Protein AF-A0A4Z1KED6-F1 (afdb_monomer)

Sequence (99 aa):
MQQQMQQMQQQTHQQINELDRKLQKGFDDIHQRTTILNINSIARTQNFMISFADRQLSVLVDFNTAEEIPDFPSTASIIPRMSSAAVNRMEMLNKGVQE

Foldseek 3Di:
DVVVVVVVVVVVVVVVVVVVVVVVVVVVLVVLLVVLVVLQVVQVVVLVPDPDQAAAGDFHAFSRPRHTQPPGDRGNVCVVVDDPVSVVSSVCRRVPDDD

Structure (mmCIF, N/CA/C/O backbone):
data_AF-A0A4Z1KED6-F1
#
_entry.id   AF-A0A4Z1KED6-F1
#
loop_
_atom_site.group_PDB
_atom_site.id
_atom_site.type_symbol
_atom_site.label_atom_id
_atom_site.label_alt_id
_atom_site.label_comp_id
_atom_site.label_asym_id
_atom_site.label_entity_id
_atom_site.label_seq_id
_atom_site.pdbx_PDB_ins_code
_atom_site.Cartn_x
_atom_site.Cartn_y
_atom_site.Cartn_z
_atom_site.occupancy
_atom_site.B_iso_or_equiv
_atom_site.auth_seq_id
_atom_site.auth_comp_id
_atom_site.auth_asym_id
_atom_site.auth_atom_id
_atom_site.pdbx_PDB_model_num
ATOM 1 N N . MET A 1 1 ? -35.389 4.496 42.862 1.00 70.19 1 MET A N 1
ATOM 2 C CA . MET A 1 1 ? -33.995 4.986 42.733 1.00 70.19 1 MET A CA 1
ATOM 3 C C . MET A 1 1 ? -32.979 3.869 42.475 1.00 70.19 1 MET A C 1
ATOM 5 O O . MET A 1 1 ? -32.259 3.986 41.496 1.00 70.19 1 MET A O 1
ATOM 9 N N . GLN A 1 2 ? -32.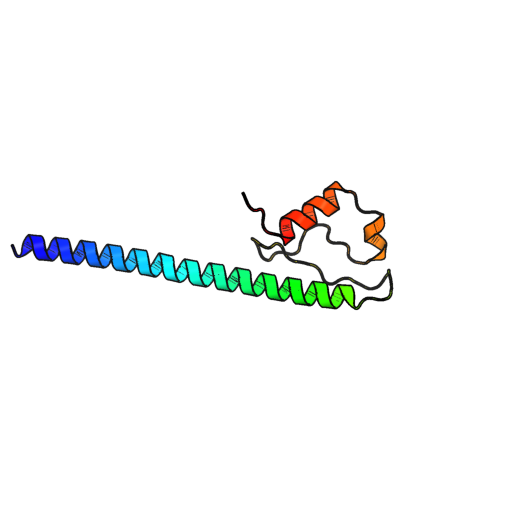924 2.774 43.251 1.00 77.31 2 GLN A N 1
ATOM 10 C CA . GLN A 1 2 ? -31.934 1.695 43.023 1.00 77.31 2 GLN A CA 1
ATOM 11 C C . GLN A 1 2 ? -32.019 1.020 41.637 1.00 77.31 2 GLN A C 1
ATOM 13 O O . GLN A 1 2 ? -30.993 0.873 40.982 1.00 77.31 2 GLN A O 1
ATOM 18 N N . GLN A 1 3 ? -33.217 0.682 41.145 1.00 82.75 3 GLN A N 1
ATOM 19 C CA . GLN A 1 3 ? -33.382 0.098 39.798 1.00 82.75 3 GLN A CA 1
ATOM 20 C C . GLN A 1 3 ? -32.930 1.043 38.675 1.00 82.75 3 GLN A C 1
ATOM 22 O O . GLN A 1 3 ? -32.317 0.615 37.703 1.00 82.75 3 GLN A O 1
ATOM 27 N N . GLN A 1 4 ? -33.186 2.340 38.834 1.00 82.38 4 GLN A N 1
ATOM 28 C CA . GLN A 1 4 ? -32.811 3.360 37.855 1.00 82.38 4 GLN A CA 1
ATOM 29 C C . GLN A 1 4 ? -31.285 3.533 37.789 1.00 82.38 4 GLN A C 1
ATOM 31 O O . GLN A 1 4 ? -30.722 3.685 36.710 1.00 82.38 4 GLN A O 1
ATOM 36 N N . MET A 1 5 ? -30.606 3.423 38.937 1.00 86.06 5 MET A N 1
ATOM 37 C CA . MET A 1 5 ? -29.142 3.403 39.009 1.00 86.06 5 MET A CA 1
ATOM 38 C C . MET A 1 5 ? -28.544 2.164 38.330 1.00 86.06 5 MET A C 1
ATOM 40 O O . MET A 1 5 ? -27.552 2.286 37.620 1.00 86.06 5 MET A O 1
ATOM 44 N N . GLN A 1 6 ? -29.151 0.985 38.503 1.00 86.81 6 GLN A N 1
ATOM 45 C CA . GLN A 1 6 ? -28.683 -0.247 37.854 1.00 86.81 6 GLN A CA 1
ATOM 46 C C . GLN A 1 6 ? -28.824 -0.186 36.328 1.00 86.81 6 GLN A C 1
ATOM 48 O O . GLN A 1 6 ? -27.898 -0.557 35.612 1.00 86.81 6 GLN A O 1
ATOM 53 N N . GLN A 1 7 ? -29.949 0.330 35.826 1.00 87.88 7 GLN A N 1
ATOM 54 C CA . GLN A 1 7 ? -30.152 0.528 34.388 1.00 87.88 7 GLN A CA 1
ATOM 55 C C . GLN A 1 7 ? -29.152 1.531 33.808 1.00 87.88 7 GLN A C 1
ATOM 57 O O . GLN A 1 7 ? -28.547 1.268 32.772 1.00 87.88 7 GLN A O 1
ATOM 62 N N . MET A 1 8 ? -28.919 2.641 34.513 1.00 89.75 8 MET A N 1
ATOM 63 C CA . MET A 1 8 ? -27.923 3.635 34.114 1.00 89.75 8 MET A CA 1
ATOM 64 C C . MET A 1 8 ? -26.515 3.027 34.064 1.00 89.75 8 MET A C 1
ATOM 66 O O . MET A 1 8 ? -25.809 3.205 33.077 1.00 89.75 8 MET A O 1
ATOM 70 N N . GLN A 1 9 ? -26.130 2.237 35.072 1.00 89.56 9 GLN A N 1
ATOM 71 C CA . GLN A 1 9 ? -24.840 1.542 35.080 1.00 89.56 9 GLN A CA 1
ATOM 72 C C . GLN A 1 9 ? -24.694 0.573 33.903 1.00 89.56 9 GLN A C 1
ATOM 74 O O . GLN A 1 9 ? -23.639 0.552 33.271 1.00 89.56 9 GLN A O 1
ATOM 79 N N . GLN A 1 10 ? -25.729 -0.207 33.582 1.00 90.69 10 GLN A N 1
ATOM 80 C CA . GLN A 1 10 ? -25.695 -1.130 32.442 1.00 90.69 10 GLN A CA 1
ATOM 81 C C . GLN A 1 10 ? -25.553 -0.386 31.111 1.00 90.69 10 GLN A C 1
ATOM 83 O O . GLN A 1 10 ? -24.730 -0.771 30.280 1.00 90.69 10 GLN A O 1
ATOM 88 N N . GLN A 1 11 ? -26.296 0.707 30.930 1.00 92.62 11 GLN A N 1
ATOM 89 C CA . GLN A 1 11 ? -26.220 1.528 29.724 1.00 92.62 11 GLN A CA 1
ATOM 90 C C . GLN A 1 11 ? -24.832 2.160 29.558 1.00 92.62 11 GLN A C 1
ATOM 92 O O . GLN A 1 11 ? -24.261 2.119 28.470 1.00 92.62 11 GLN A O 1
ATOM 97 N N . THR A 1 12 ? -24.246 2.679 30.640 1.00 92.31 12 THR A N 1
ATOM 98 C CA . THR A 1 12 ? -22.882 3.222 30.619 1.00 92.31 12 THR A CA 1
ATOM 99 C C . THR A 1 12 ? -21.849 2.151 30.266 1.00 92.31 12 THR A C 1
ATOM 101 O O . THR A 1 12 ? -20.988 2.401 29.428 1.00 92.31 12 THR A O 1
ATOM 104 N N . HIS A 1 13 ? -21.947 0.939 30.824 1.00 93.06 13 HIS A N 1
ATOM 105 C CA . HIS A 1 13 ? -21.032 -0.154 30.466 1.00 93.06 13 HIS A CA 1
ATOM 106 C C . HIS A 1 13 ? -21.134 -0.536 28.986 1.00 93.06 13 HIS A C 1
ATOM 108 O O . HIS A 1 13 ? -20.117 -0.772 28.339 1.00 93.06 13 HIS A O 1
ATOM 114 N N . GLN A 1 14 ? -22.345 -0.572 28.425 1.00 93.62 14 GLN A N 1
ATOM 115 C CA . GLN A 1 14 ? -22.539 -0.852 27.001 1.00 93.62 14 GLN A CA 1
ATOM 116 C C . GLN A 1 14 ? -21.901 0.225 26.117 1.00 93.62 14 GLN A C 1
ATOM 118 O O . GLN A 1 14 ? -21.198 -0.113 25.167 1.00 93.62 14 GLN A O 1
ATOM 123 N N . GLN A 1 15 ? -22.085 1.502 26.461 1.00 93.50 15 GLN A N 1
ATOM 124 C CA . GLN A 1 15 ? -21.484 2.621 25.731 1.00 93.50 15 GLN A CA 1
ATOM 125 C C . GLN A 1 15 ? -19.954 2.607 25.799 1.00 93.50 15 GLN A C 1
ATOM 127 O O . GLN A 1 15 ? -19.298 2.836 24.785 1.00 93.50 15 GLN A O 1
ATOM 132 N N . ILE A 1 16 ? -19.382 2.295 26.967 1.00 94.50 16 ILE A N 1
ATOM 133 C CA . ILE A 1 16 ? -17.929 2.161 27.137 1.00 94.50 16 ILE A CA 1
ATOM 134 C C . ILE A 1 16 ? -17.397 1.013 26.275 1.00 94.50 16 ILE A C 1
ATOM 136 O O . ILE A 1 16 ? -16.438 1.208 25.537 1.00 94.50 16 ILE A O 1
ATOM 140 N N . ASN A 1 17 ? -18.048 -0.152 26.301 1.00 94.81 17 ASN A N 1
ATOM 141 C CA . ASN A 1 17 ? -17.633 -1.299 25.489 1.00 94.81 17 ASN A CA 1
ATOM 142 C C . ASN A 1 17 ? -17.725 -1.013 23.982 1.00 94.81 17 ASN A C 1
ATOM 144 O O . ASN A 1 17 ? -16.907 -1.496 23.202 1.00 94.81 17 ASN A O 1
ATOM 148 N N . GLU A 1 18 ? -18.732 -0.255 23.549 1.00 94.69 18 GLU A N 1
ATOM 149 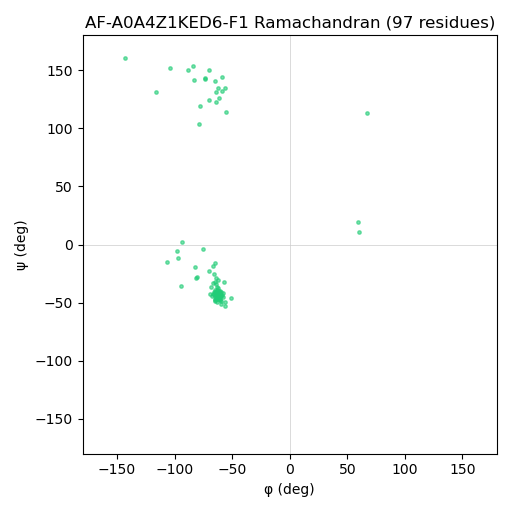C CA . GLU A 1 18 ? -18.858 0.151 22.150 1.00 94.69 18 GLU A CA 1
ATOM 150 C C . GLU A 1 18 ? -17.762 1.145 21.748 1.00 94.69 18 GLU A C 1
ATOM 152 O O . GLU A 1 18 ? -17.179 1.013 20.671 1.00 94.69 18 GLU A O 1
ATOM 157 N N . LEU A 1 19 ? -17.458 2.115 22.615 1.00 95.06 19 LEU A N 1
ATOM 158 C CA . LEU A 1 19 ? -16.370 3.062 22.402 1.00 95.06 19 LEU A CA 1
ATOM 159 C C . LEU A 1 19 ? -15.023 2.342 22.309 1.00 95.06 19 LEU A C 1
ATOM 161 O O . LEU A 1 19 ? -14.277 2.592 21.368 1.00 95.06 19 LEU A O 1
ATOM 165 N N . ASP A 1 20 ? -14.746 1.421 23.228 1.00 95.00 20 ASP A N 1
ATOM 166 C CA . ASP A 1 20 ? -13.502 0.650 23.262 1.00 95.00 20 ASP A CA 1
ATOM 167 C C . ASP A 1 20 ? -13.294 -0.140 21.960 1.00 95.00 20 ASP A C 1
ATOM 169 O O . ASP A 1 20 ? -12.252 -0.039 21.314 1.00 95.00 20 ASP A O 1
ATOM 173 N N . ARG A 1 21 ? -14.344 -0.809 21.465 1.00 95.25 21 ARG A N 1
ATOM 174 C CA . ARG A 1 21 ? -14.309 -1.500 20.163 1.00 95.25 21 ARG A CA 1
ATOM 175 C C . ARG A 1 21 ? -14.060 -0.554 18.990 1.00 95.25 21 ARG A C 1
ATOM 177 O O . ARG A 1 21 ? -13.333 -0.912 18.066 1.00 95.25 21 ARG A O 1
ATOM 184 N N . LYS A 1 22 ? -14.672 0.636 18.998 1.00 94.56 22 LYS A N 1
ATOM 185 C CA . LYS A 1 22 ? -14.458 1.648 17.949 1.00 94.56 22 LYS A CA 1
ATOM 186 C C . LYS A 1 22 ? -13.027 2.177 17.969 1.00 94.56 22 LYS A C 1
ATOM 188 O O . LYS A 1 22 ? -12.445 2.344 16.902 1.00 94.56 22 LYS A O 1
ATOM 193 N N . LEU A 1 23 ? -12.466 2.410 19.155 1.00 95.12 23 LEU A N 1
ATOM 194 C CA . LEU A 1 23 ? -11.080 2.845 19.311 1.00 95.12 23 LEU A CA 1
ATOM 195 C C . LEU A 1 23 ? -10.113 1.768 18.833 1.00 95.12 23 LEU A C 1
ATOM 197 O O . LEU A 1 23 ? -9.249 2.074 18.018 1.00 95.12 23 LEU A O 1
ATOM 201 N N . GLN A 1 24 ? -10.297 0.520 19.270 1.00 94.69 24 GLN A N 1
ATOM 202 C CA . GLN A 1 24 ? -9.451 -0.593 18.847 1.00 94.69 24 GLN A CA 1
ATOM 203 C C . GLN A 1 24 ? -9.447 -0.733 17.324 1.00 94.69 24 GLN A C 1
ATOM 205 O O . GLN A 1 24 ? -8.385 -0.718 16.709 1.00 94.69 24 GLN A O 1
ATOM 210 N N . LYS A 1 25 ? -10.634 -0.743 16.703 1.00 93.62 25 LYS A N 1
ATOM 211 C CA 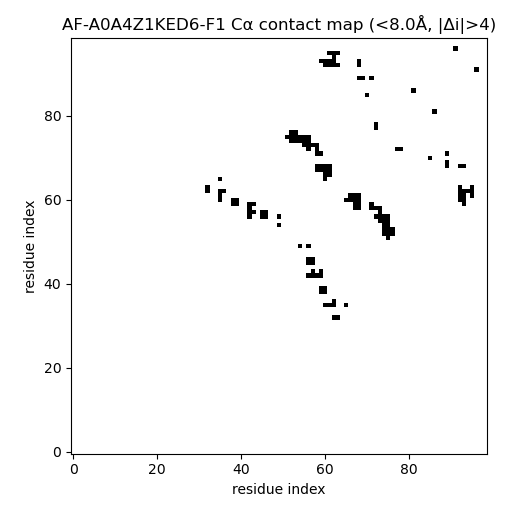. LYS 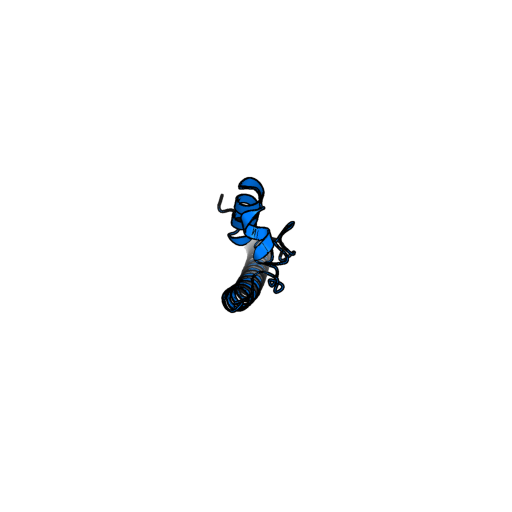A 1 25 ? -10.749 -0.779 15.243 1.00 93.62 25 LYS A CA 1
ATOM 212 C C . LYS A 1 25 ? -10.052 0.414 14.581 1.00 93.62 25 LYS A C 1
ATOM 214 O O . LYS A 1 25 ? -9.349 0.236 13.597 1.00 93.62 25 LYS A O 1
ATOM 219 N N . GLY A 1 26 ? -10.219 1.621 15.120 1.00 92.56 26 GLY A N 1
ATOM 220 C CA . GLY A 1 26 ? -9.553 2.812 14.595 1.00 92.56 26 GLY A CA 1
ATOM 221 C C . GLY A 1 26 ? -8.025 2.718 14.654 1.00 92.56 26 GLY A C 1
ATOM 222 O O . GLY A 1 26 ? -7.353 3.105 13.699 1.00 92.56 26 GLY A O 1
ATOM 223 N N . PHE A 1 27 ? -7.469 2.179 15.742 1.00 93.81 27 PHE A N 1
ATOM 224 C CA . PHE A 1 27 ? -6.029 1.944 15.857 1.00 93.81 27 PHE A CA 1
ATOM 225 C C . PHE A 1 27 ? -5.536 0.881 14.876 1.00 93.81 27 PHE A C 1
ATOM 227 O O . PHE A 1 27 ? -4.510 1.100 14.231 1.00 93.81 27 PHE A O 1
ATOM 234 N N . ASP A 1 28 ? -6.274 -0.218 14.722 1.00 92.31 28 ASP A N 1
ATOM 235 C CA . ASP A 1 28 ? -5.940 -1.282 13.773 1.00 92.31 28 ASP A CA 1
ATOM 236 C C . ASP A 1 28 ? -5.953 -0.747 12.327 1.00 92.31 28 ASP A C 1
ATOM 238 O O . ASP A 1 28 ? -4.986 -0.943 11.586 1.00 92.31 28 ASP A O 1
ATOM 242 N N . ASP A 1 29 ? -6.974 0.037 11.959 1.00 89.94 29 ASP A N 1
ATOM 243 C CA . ASP A 1 29 ? -7.093 0.678 10.643 1.00 89.94 29 ASP A CA 1
ATOM 244 C C . ASP A 1 29 ? -5.918 1.646 10.376 1.00 89.94 29 ASP A C 1
ATOM 246 O O . ASP A 1 29 ? -5.343 1.667 9.281 1.00 89.94 29 ASP A O 1
ATOM 250 N N . ILE A 1 30 ? -5.517 2.446 11.374 1.00 91.69 30 ILE A N 1
ATOM 251 C CA . ILE A 1 30 ? -4.360 3.355 11.272 1.00 91.69 30 ILE A CA 1
ATOM 252 C C . ILE A 1 30 ? -3.060 2.566 11.114 1.00 91.69 30 ILE A C 1
ATOM 254 O O . ILE A 1 30 ? -2.212 2.924 10.289 1.00 91.69 30 ILE A O 1
ATOM 258 N N . HIS A 1 31 ? -2.881 1.505 11.8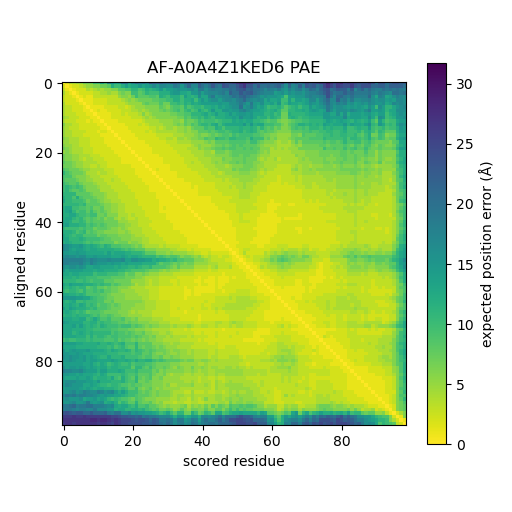99 1.00 92.50 31 HIS A N 1
ATOM 259 C CA . HIS A 1 31 ? -1.679 0.683 11.854 1.00 92.50 31 HIS A CA 1
ATOM 260 C C . HIS A 1 31 ? -1.527 -0.010 10.495 1.00 92.50 31 HIS A C 1
ATOM 262 O O . HIS A 1 31 ? -0.446 0.024 9.897 1.00 92.50 31 HIS A O 1
ATOM 268 N N . GLN A 1 32 ? -2.623 -0.553 9.959 1.00 91.00 32 GLN A N 1
ATOM 269 C CA . GLN A 1 32 ? -2.656 -1.147 8.627 1.00 91.00 32 GLN A CA 1
ATOM 270 C C . GLN A 1 32 ? -2.287 -0.118 7.551 1.00 91.00 32 GLN A C 1
ATOM 272 O O . GLN A 1 32 ? -1.363 -0.348 6.769 1.00 91.00 32 GLN A O 1
ATOM 277 N N . ARG A 1 33 ? -2.929 1.058 7.550 1.00 91.50 33 ARG A N 1
ATOM 278 C CA . ARG A 1 33 ? -2.630 2.131 6.581 1.00 91.50 33 ARG A CA 1
ATOM 279 C C . ARG A 1 33 ? -1.180 2.599 6.664 1.00 91.50 33 ARG A C 1
ATOM 281 O O . ARG A 1 33 ? -0.538 2.806 5.637 1.00 91.50 33 ARG A O 1
ATOM 288 N N . THR A 1 34 ? -0.639 2.727 7.873 1.00 93.50 34 THR A N 1
ATOM 289 C CA . THR A 1 34 ? 0.763 3.118 8.090 1.00 93.50 34 THR A CA 1
ATOM 290 C C . THR A 1 34 ? 1.720 2.071 7.522 1.00 93.50 34 THR A C 1
ATOM 292 O O . THR A 1 34 ? 2.692 2.415 6.850 1.00 93.50 34 THR A O 1
ATOM 295 N N . THR A 1 35 ? 1.424 0.789 7.734 1.00 94.31 35 THR A N 1
ATOM 296 C CA . THR A 1 35 ? 2.202 -0.322 7.172 1.00 94.31 35 THR A CA 1
ATOM 297 C C . THR A 1 35 ? 2.208 -0.283 5.644 1.00 94.31 35 THR A C 1
ATOM 299 O O . THR A 1 35 ? 3.276 -0.352 5.037 1.00 94.31 35 THR A O 1
ATOM 302 N N . ILE A 1 36 ? 1.046 -0.085 5.019 1.00 94.88 36 ILE A N 1
ATOM 303 C CA . ILE A 1 36 ? 0.923 0.005 3.557 1.00 94.88 36 ILE A CA 1
ATOM 304 C C . ILE A 1 36 ? 1.699 1.208 3.004 1.00 94.88 36 ILE A C 1
ATOM 306 O O . ILE A 1 36 ? 2.448 1.076 2.033 1.00 94.88 36 ILE A O 1
ATOM 310 N N . LEU A 1 37 ? 1.590 2.374 3.650 1.00 93.38 37 LEU A N 1
ATOM 311 C CA . LEU A 1 37 ? 2.364 3.559 3.271 1.00 93.38 37 LEU A CA 1
ATOM 312 C C . LEU A 1 37 ? 3.870 3.297 3.328 1.00 93.38 37 LEU A C 1
ATOM 314 O O . LEU A 1 37 ? 4.587 3.704 2.413 1.00 93.38 37 LEU A O 1
ATOM 318 N N . ASN A 1 38 ? 4.344 2.591 4.356 1.00 95.12 38 ASN A N 1
ATOM 319 C CA . ASN A 1 38 ? 5.753 2.232 4.491 1.00 95.12 38 ASN A CA 1
ATOM 320 C C . ASN A 1 38 ? 6.210 1.279 3.380 1.00 95.12 38 ASN A C 1
ATOM 322 O O . ASN A 1 38 ? 7.234 1.543 2.750 1.00 95.12 38 ASN A O 1
ATOM 326 N N . ILE A 1 39 ? 5.437 0.226 3.089 1.00 95.69 39 ILE A N 1
ATOM 327 C CA . ILE A 1 39 ? 5.721 -0.715 1.993 1.00 95.69 39 ILE A CA 1
ATOM 328 C C . ILE A 1 39 ? 5.834 0.042 0.667 1.00 95.69 39 ILE A C 1
ATOM 330 O O . ILE A 1 39 ? 6.859 -0.034 -0.014 1.00 95.69 39 ILE A O 1
ATOM 334 N N . ASN A 1 40 ? 4.826 0.852 0.337 1.00 95.25 40 ASN A N 1
ATOM 335 C CA . ASN A 1 40 ? 4.808 1.608 -0.911 1.00 95.25 40 ASN A CA 1
ATOM 336 C C . ASN A 1 40 ? 5.904 2.680 -0.961 1.00 95.25 40 ASN A C 1
ATOM 338 O O . ASN A 1 40 ? 6.436 2.964 -2.031 1.00 95.25 40 ASN A O 1
ATOM 342 N N . SER A 1 41 ? 6.273 3.283 0.170 1.00 95.38 41 SER A N 1
ATOM 343 C CA . SER A 1 41 ? 7.398 4.223 0.248 1.00 95.38 41 SER A CA 1
ATOM 344 C C . SER A 1 41 ? 8.733 3.538 -0.072 1.00 95.38 41 SER A C 1
ATOM 346 O O . SER A 1 41 ? 9.508 4.032 -0.898 1.00 95.38 41 SER A O 1
ATOM 348 N N . ILE A 1 42 ? 8.976 2.357 0.507 1.00 96.44 42 ILE A N 1
ATOM 349 C CA . ILE A 1 42 ? 10.178 1.553 0.247 1.00 96.44 42 ILE A CA 1
ATOM 350 C C . ILE A 1 42 ? 10.222 1.123 -1.220 1.00 96.44 42 ILE A C 1
ATOM 352 O O . ILE A 1 42 ? 11.232 1.349 -1.885 1.00 96.44 42 ILE A O 1
ATOM 356 N N . ALA A 1 43 ? 9.127 0.572 -1.748 1.00 95.75 43 ALA A N 1
ATOM 357 C CA . ALA A 1 43 ? 9.051 0.125 -3.135 1.00 95.75 43 ALA A CA 1
ATOM 358 C C . ALA A 1 43 ? 9.272 1.282 -4.125 1.00 95.75 43 ALA A C 1
ATOM 360 O O . ALA A 1 43 ? 10.062 1.152 -5.058 1.00 95.75 43 ALA A O 1
ATOM 361 N N . ARG A 1 44 ? 8.675 2.461 -3.888 1.00 94.31 44 ARG A N 1
ATOM 362 C CA . ARG A 1 44 ? 8.946 3.667 -4.696 1.00 94.31 44 ARG A CA 1
ATOM 363 C C . ARG A 1 44 ? 10.413 4.082 -4.639 1.00 94.31 44 ARG A C 1
ATOM 365 O O . ARG A 1 44 ? 10.986 4.403 -5.675 1.00 94.31 44 ARG A O 1
ATOM 372 N N . THR A 1 45 ? 11.023 4.058 -3.455 1.00 96.38 45 THR A N 1
ATOM 373 C CA . THR A 1 45 ? 12.444 4.396 -3.284 1.00 96.38 45 THR A CA 1
ATOM 374 C C . THR A 1 45 ? 13.331 3.416 -4.051 1.00 96.38 45 THR A C 1
ATOM 376 O O . THR A 1 45 ? 14.238 3.831 -4.767 1.00 96.38 45 THR A O 1
ATOM 379 N N . GLN A 1 46 ? 13.041 2.116 -3.963 1.00 95.38 46 GLN A N 1
ATOM 380 C CA . GLN A 1 46 ? 13.746 1.079 -4.719 1.00 95.38 46 GLN A CA 1
ATOM 381 C C . GLN A 1 46 ? 13.592 1.278 -6.228 1.00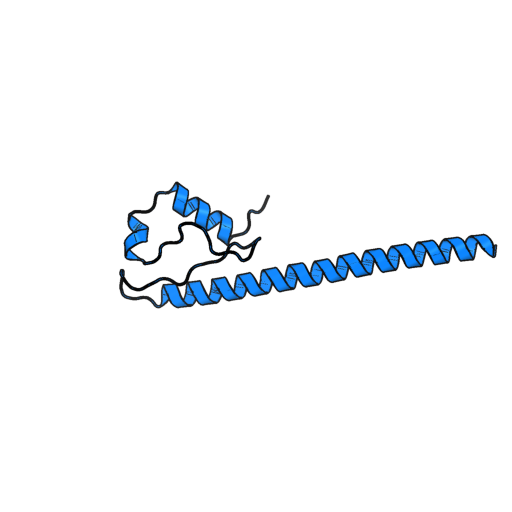 95.38 46 GLN A C 1
ATOM 383 O O . GLN A 1 46 ? 14.596 1.265 -6.936 1.00 95.38 46 GLN A O 1
ATOM 388 N N . ASN A 1 47 ? 12.373 1.542 -6.702 1.00 94.75 47 ASN A N 1
ATOM 389 C CA . ASN A 1 47 ? 12.076 1.788 -8.113 1.00 94.75 47 ASN A CA 1
ATOM 390 C C . ASN A 1 47 ? 12.775 3.042 -8.643 1.00 94.75 47 ASN A C 1
ATOM 392 O O . ASN A 1 47 ? 13.288 3.032 -9.757 1.00 94.75 47 ASN A O 1
ATOM 396 N N . PHE A 1 48 ? 12.851 4.104 -7.839 1.00 93.44 48 PHE A N 1
ATOM 397 C CA . PHE A 1 48 ? 13.566 5.329 -8.198 1.00 93.44 48 PHE A CA 1
ATOM 398 C C . PHE A 1 48 ? 15.075 5.102 -8.373 1.00 93.44 48 PHE A C 1
ATOM 400 O O . PHE A 1 48 ? 15.700 5.721 -9.230 1.00 93.44 48 PHE A O 1
ATOM 407 N N . MET A 1 49 ? 15.669 4.190 -7.598 1.00 94.00 49 MET A N 1
ATOM 408 C CA . MET A 1 49 ? 17.095 3.852 -7.703 1.00 94.00 49 MET A CA 1
ATOM 409 C C . MET A 1 49 ? 17.434 2.970 -8.917 1.00 94.00 49 MET A C 1
ATOM 411 O O . MET A 1 49 ? 18.606 2.663 -9.150 1.00 94.00 49 MET A O 1
ATOM 415 N N . ILE A 1 50 ? 16.445 2.529 -9.697 1.00 92.69 50 ILE A N 1
ATOM 416 C CA . ILE A 1 50 ? 16.687 1.702 -10.876 1.00 92.69 50 ILE A CA 1
ATOM 417 C C . ILE A 1 50 ? 17.178 2.563 -12.040 1.00 92.69 50 ILE A C 1
ATOM 419 O O . ILE A 1 50 ? 16.468 3.423 -12.547 1.00 92.69 50 ILE A O 1
ATOM 423 N N . SER A 1 51 ? 18.387 2.268 -12.518 1.00 89.69 51 SER A N 1
ATOM 424 C CA . SER A 1 51 ? 18.989 2.955 -13.671 1.00 89.69 51 SER A CA 1
ATOM 425 C C . SER A 1 51 ? 18.813 2.217 -15.005 1.00 89.69 51 SER A C 1
ATOM 427 O O . SER A 1 51 ? 19.103 2.785 -16.053 1.00 89.69 51 SER A O 1
ATOM 429 N N . PHE A 1 52 ? 18.360 0.958 -14.988 1.00 91.75 52 PHE A N 1
ATOM 430 C CA . PHE A 1 52 ? 18.224 0.117 -16.183 1.00 91.75 52 PHE A CA 1
ATOM 431 C C . PHE A 1 52 ? 16.764 -0.244 -16.436 1.00 91.75 52 PHE A C 1
ATOM 433 O O . PHE A 1 52 ? 16.084 -0.729 -15.534 1.00 91.75 52 PHE A O 1
ATOM 440 N N . ALA A 1 53 ? 16.309 -0.066 -17.677 1.00 90.38 53 ALA A N 1
ATOM 441 C CA . ALA A 1 53 ? 14.904 -0.236 -18.037 1.00 90.38 53 ALA A CA 1
ATOM 442 C C . ALA A 1 53 ? 14.380 -1.669 -17.819 1.00 90.38 53 ALA A C 1
ATOM 444 O O . ALA A 1 53 ? 13.214 -1.841 -17.477 1.00 90.38 53 ALA A O 1
ATOM 445 N N . ASP A 1 54 ? 15.237 -2.682 -17.954 1.00 93.44 54 ASP A N 1
ATOM 446 C CA . ASP A 1 54 ? 14.856 -4.097 -17.835 1.00 93.44 54 ASP A CA 1
ATOM 447 C C . ASP A 1 54 ? 15.040 -4.668 -16.425 1.00 93.44 54 ASP A C 1
ATOM 449 O O . ASP A 1 54 ? 14.792 -5.850 -16.185 1.00 93.44 54 ASP A O 1
ATOM 453 N N . ARG A 1 55 ? 15.477 -3.843 -15.467 1.00 92.62 55 ARG A N 1
ATOM 454 C CA . ARG A 1 55 ? 15.555 -4.273 -14.073 1.00 92.62 55 ARG A CA 1
ATOM 455 C C . ARG A 1 55 ? 14.151 -4.341 -13.481 1.00 92.62 55 ARG A C 1
ATOM 457 O O . ARG A 1 55 ? 13.300 -3.494 -13.756 1.00 92.62 55 ARG A O 1
ATOM 464 N N . GLN A 1 56 ? 13.948 -5.353 -12.645 1.00 95.19 56 GLN A N 1
ATOM 465 C CA . GLN A 1 56 ? 12.673 -5.601 -11.997 1.00 95.19 56 GLN A CA 1
ATOM 466 C C . GLN A 1 56 ? 12.292 -4.456 -11.053 1.00 95.19 56 GLN A C 1
ATOM 468 O O . GLN A 1 56 ? 13.109 -4.045 -10.227 1.00 95.19 56 GLN A O 1
ATOM 473 N N . LEU A 1 57 ? 11.059 -3.971 -11.180 1.00 96.19 57 LEU A N 1
ATOM 474 C CA . LEU A 1 57 ? 10.452 -3.023 -10.254 1.00 96.19 57 LEU A CA 1
ATOM 475 C C . LEU A 1 57 ? 9.874 -3.770 -9.048 1.00 96.19 57 LEU A C 1
ATOM 477 O O . LEU A 1 57 ? 9.282 -4.841 -9.183 1.00 96.19 57 LEU A O 1
ATOM 481 N N . SER A 1 58 ? 10.008 -3.172 -7.871 1.00 96.81 58 SER A N 1
ATOM 482 C CA . SER A 1 58 ? 9.267 -3.559 -6.678 1.00 96.81 58 SER A CA 1
ATOM 483 C C . SER A 1 58 ? 7.802 -3.170 -6.851 1.00 96.81 58 SER A C 1
ATOM 485 O O . SER A 1 58 ? 7.484 -2.005 -7.117 1.00 96.81 58 SER A O 1
ATOM 487 N N . VAL A 1 59 ? 6.918 -4.152 -6.700 1.00 95.44 59 VAL A N 1
ATOM 488 C CA . VAL A 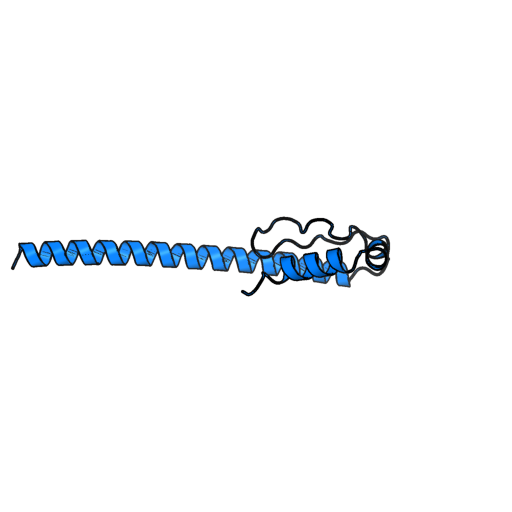1 59 ? 5.471 -3.972 -6.825 1.00 95.44 59 VAL A CA 1
ATOM 489 C C . VAL A 1 59 ? 4.935 -3.060 -5.722 1.00 95.44 59 VAL A C 1
ATOM 491 O O . VAL A 1 59 ? 5.394 -3.099 -4.579 1.00 95.44 59 VAL A O 1
ATOM 494 N N . LEU A 1 60 ? 3.982 -2.201 -6.079 1.00 95.31 60 LEU A N 1
ATOM 495 C CA . LEU A 1 60 ? 3.208 -1.435 -5.105 1.00 95.31 60 LEU A CA 1
ATOM 496 C C . LEU A 1 60 ? 1.986 -2.244 -4.679 1.00 95.31 60 LEU A C 1
ATOM 498 O O . LEU A 1 60 ? 1.445 -3.006 -5.476 1.00 95.31 60 LEU A O 1
ATOM 502 N N . VAL A 1 61 ? 1.530 -2.035 -3.451 1.00 95.25 61 VAL A N 1
ATOM 503 C CA . VAL A 1 61 ? 0.306 -2.646 -2.929 1.00 95.25 61 VAL A CA 1
ATOM 504 C C . VAL A 1 61 ? -0.842 -1.636 -2.884 1.00 95.25 61 VAL A C 1
ATOM 506 O O . VAL A 1 61 ? -0.623 -0.426 -2.767 1.00 95.25 61 VAL A O 1
ATOM 509 N N . ASP A 1 62 ? -2.068 -2.129 -2.995 1.00 94.06 62 ASP A N 1
ATOM 510 C CA . ASP A 1 62 ? -3.301 -1.368 -2.850 1.00 94.06 62 ASP A CA 1
ATOM 511 C C . ASP A 1 62 ? -3.402 -0.789 -1.433 1.00 94.06 62 ASP A C 1
ATOM 513 O O . ASP A 1 62 ? -3.153 -1.466 -0.430 1.00 94.06 62 ASP A O 1
ATOM 517 N N . PHE A 1 63 ? -3.781 0.484 -1.353 1.00 89.94 63 PHE A N 1
ATOM 518 C CA . PHE A 1 63 ? -3.895 1.218 -0.100 1.00 89.94 63 PHE A CA 1
ATOM 519 C C . PHE A 1 63 ? -4.964 0.666 0.861 1.00 89.94 63 PHE A C 1
ATOM 521 O O . PHE A 1 63 ? -4.847 0.820 2.076 1.00 89.94 63 PHE A O 1
ATOM 528 N N . ASN A 1 64 ? -6.012 0.044 0.330 1.00 89.19 64 ASN A N 1
ATOM 529 C CA . ASN A 1 64 ? -7.154 -0.466 1.078 1.00 89.19 64 ASN A CA 1
ATOM 530 C C . ASN A 1 64 ? -7.008 -1.947 1.440 1.00 89.19 64 ASN A C 1
ATOM 532 O O . ASN A 1 64 ? -7.453 -2.346 2.515 1.00 89.19 64 ASN A O 1
ATOM 536 N N . THR A 1 65 ? -6.411 -2.761 0.564 1.00 90.50 65 THR A N 1
ATOM 537 C CA . THR A 1 65 ? -6.353 -4.224 0.759 1.00 90.50 65 THR A CA 1
ATOM 538 C C . THR A 1 65 ? -4.975 -4.743 1.159 1.00 90.50 65 THR A C 1
ATOM 540 O O . THR A 1 65 ? -4.886 -5.863 1.651 1.00 90.50 65 THR A O 1
ATOM 543 N N . ALA A 1 66 ? -3.913 -3.944 0.998 1.00 91.44 66 ALA A N 1
ATOM 544 C CA . ALA A 1 66 ? -2.516 -4.379 1.116 1.00 91.44 66 ALA A CA 1
ATOM 545 C C . ALA A 1 66 ? -2.102 -5.483 0.120 1.00 91.44 66 ALA A C 1
ATOM 547 O O . ALA A 1 66 ? -1.017 -6.049 0.254 1.00 91.44 66 ALA A O 1
ATOM 548 N N . GLU A 1 67 ? -2.931 -5.780 -0.881 1.00 94.50 67 GLU A N 1
ATOM 549 C CA . GLU A 1 67 ? -2.611 -6.735 -1.943 1.00 94.50 67 GLU A CA 1
ATOM 550 C C . GLU A 1 67 ? -1.798 -6.061 -3.047 1.00 94.50 67 GLU A C 1
ATOM 552 O O . GLU A 1 67 ? -1.899 -4.855 -3.256 1.00 94.50 67 GLU A O 1
ATOM 557 N N . GLU A 1 68 ? -0.991 -6.826 -3.777 1.00 95.25 68 GLU A N 1
ATOM 558 C CA . GLU A 1 68 ? -0.242 -6.303 -4.921 1.00 95.25 68 GLU A CA 1
ATOM 559 C C . GLU A 1 68 ? -1.178 -5.663 -5.953 1.00 95.25 68 GLU A C 1
ATOM 561 O O . GLU A 1 68 ? -2.215 -6.225 -6.307 1.00 95.25 68 GLU A O 1
ATOM 566 N N . ILE A 1 69 ? -0.805 -4.484 -6.456 1.00 93.81 69 ILE A N 1
ATOM 567 C CA . ILE A 1 69 ? -1.586 -3.801 -7.483 1.00 93.81 69 ILE A CA 1
ATOM 568 C C . ILE A 1 69 ? -1.581 -4.661 -8.757 1.00 93.81 69 ILE A C 1
ATOM 570 O O . ILE A 1 69 ? -0.506 -4.930 -9.306 1.00 93.81 69 ILE A O 1
ATOM 574 N N . PRO A 1 70 ? -2.759 -5.059 -9.272 1.00 89.69 70 PRO A N 1
ATOM 575 C CA . PRO A 1 70 ? -2.844 -5.836 -10.499 1.00 89.69 70 PRO A CA 1
ATOM 576 C C . PRO A 1 70 ? -2.208 -5.098 -11.675 1.00 89.69 70 PRO A C 1
ATOM 578 O O . PRO A 1 70 ? -2.313 -3.874 -11.787 1.00 89.69 70 PRO A O 1
ATOM 581 N N . ASP A 1 71 ? -1.573 -5.856 -12.567 1.00 89.12 71 ASP A N 1
ATOM 582 C CA . ASP A 1 71 ? -0.916 -5.348 -13.777 1.00 89.12 71 ASP A CA 1
ATOM 583 C C . ASP A 1 71 ? 0.198 -4.317 -13.516 1.00 89.12 71 ASP A C 1
ATOM 585 O O . ASP A 1 71 ? 0.585 -3.577 -14.428 1.00 89.12 71 ASP A O 1
ATOM 589 N N . PHE A 1 72 ? 0.742 -4.261 -12.292 1.00 93.88 72 PHE A N 1
ATOM 590 C CA . PHE A 1 72 ? 1.898 -3.420 -12.009 1.00 93.88 72 PHE A CA 1
ATOM 591 C C . PHE A 1 72 ? 3.072 -3.820 -12.919 1.00 93.88 72 PHE A C 1
ATOM 593 O O . PHE A 1 72 ? 3.373 -5.012 -13.051 1.00 93.88 72 PHE A O 1
ATOM 600 N N . PRO A 1 73 ? 3.745 -2.857 -13.575 1.00 94.25 73 PRO A N 1
ATOM 601 C CA . PRO A 1 73 ? 4.803 -3.172 -14.521 1.00 94.25 73 PRO A CA 1
ATOM 602 C C . PRO A 1 73 ? 5.938 -3.903 -13.808 1.00 94.25 73 PRO A C 1
ATOM 604 O O . PRO A 1 73 ? 6.499 -3.407 -12.834 1.00 94.25 73 PRO A O 1
ATOM 607 N N . SER A 1 74 ? 6.316 -5.070 -14.326 1.00 94.44 74 SER A N 1
ATOM 608 C CA . SER A 1 74 ? 7.425 -5.837 -13.757 1.00 94.44 74 SER A CA 1
ATOM 609 C C . SER A 1 74 ? 8.781 -5.173 -14.000 1.00 94.44 74 SER A C 1
ATOM 611 O O . SER A 1 74 ? 9.707 -5.419 -13.236 1.00 94.44 74 SER A O 1
ATOM 613 N N . THR A 1 75 ? 8.910 -4.309 -15.015 1.00 95.75 75 THR A N 1
ATOM 614 C CA . THR A 1 75 ? 10.120 -3.536 -15.341 1.00 95.75 75 THR A CA 1
ATOM 615 C C . THR A 1 75 ? 9.764 -2.136 -15.849 1.00 95.75 75 THR A C 1
ATOM 617 O O . THR A 1 75 ? 8.656 -1.890 -16.337 1.00 95.75 75 THR A O 1
ATOM 620 N N . ALA A 1 76 ? 10.717 -1.202 -15.799 1.00 91.94 76 ALA A N 1
ATOM 621 C CA . ALA A 1 76 ? 10.504 0.152 -16.313 1.00 91.94 76 ALA A CA 1
ATOM 622 C C . ALA A 1 76 ? 10.307 0.193 -17.845 1.00 91.94 76 ALA A C 1
ATOM 624 O O . ALA A 1 76 ? 9.619 1.079 -18.351 1.00 91.94 76 ALA A O 1
ATOM 625 N N . SER A 1 77 ? 10.838 -0.785 -18.588 1.00 94.06 77 SER A N 1
ATOM 626 C CA . SER A 1 77 ? 10.670 -0.906 -20.044 1.00 94.06 77 SER A CA 1
ATOM 627 C C . SER A 1 77 ? 9.234 -1.218 -20.483 1.00 94.06 77 SER A C 1
ATOM 629 O O . SER A 1 77 ? 8.881 -0.974 -21.640 1.00 94.06 77 SER A O 1
ATOM 631 N N . ILE A 1 78 ? 8.384 -1.705 -19.573 1.00 93.25 78 ILE A N 1
ATOM 632 C CA . ILE A 1 78 ? 6.967 -1.992 -19.843 1.00 93.25 78 ILE A CA 1
ATOM 633 C C . ILE A 1 78 ? 6.106 -0.727 -19.753 1.00 93.25 78 ILE A C 1
ATOM 635 O O . ILE A 1 78 ? 5.120 -0.621 -20.482 1.00 93.25 78 ILE A O 1
ATOM 639 N N . ILE A 1 79 ? 6.498 0.258 -18.935 1.00 89.38 79 ILE A N 1
ATOM 640 C CA . ILE A 1 79 ? 5.715 1.478 -18.661 1.00 89.38 79 ILE A CA 1
ATOM 641 C C . ILE A 1 79 ? 5.249 2.192 -19.946 1.00 89.38 79 ILE A C 1
ATOM 643 O O . ILE A 1 79 ? 4.058 2.488 -20.044 1.00 89.38 79 ILE A O 1
ATOM 647 N N . PRO A 1 80 ? 6.095 2.412 -20.977 1.00 90.44 80 PRO A N 1
ATOM 648 C CA . PRO A 1 80 ? 5.671 3.096 -22.204 1.00 90.44 80 PRO A CA 1
ATOM 649 C C . PRO A 1 80 ? 4.616 2.340 -23.026 1.00 90.44 80 PRO A C 1
ATOM 651 O O . PRO A 1 80 ? 4.018 2.916 -23.929 1.00 90.44 80 PRO A O 1
ATOM 654 N N . ARG A 1 81 ? 4.417 1.042 -22.761 1.00 91.50 81 ARG A N 1
ATOM 655 C CA . ARG A 1 81 ? 3.465 0.173 -23.472 1.00 91.50 81 ARG A CA 1
ATOM 656 C C . ARG A 1 81 ? 2.139 0.022 -22.728 1.00 91.50 81 ARG A C 1
ATOM 658 O O . ARG A 1 81 ? 1.225 -0.617 -23.245 1.00 91.50 81 ARG A O 1
ATOM 665 N N . MET A 1 82 ? 2.033 0.567 -21.519 1.00 92.75 82 MET A N 1
ATOM 666 C CA . MET A 1 82 ? 0.816 0.482 -20.722 1.00 92.75 82 MET A CA 1
ATOM 667 C C . MET A 1 82 ? -0.264 1.404 -21.286 1.00 92.75 82 MET A C 1
ATOM 669 O O . MET A 1 82 ? 0.009 2.514 -21.742 1.00 92.75 82 MET A O 1
ATOM 673 N N . SER A 1 83 ? -1.518 0.956 -21.226 1.00 92.12 83 SER A N 1
ATOM 674 C CA . SER A 1 83 ? -2.649 1.821 -21.563 1.00 92.12 83 SER A CA 1
ATOM 675 C C . SER A 1 83 ? -2.840 2.895 -20.490 1.00 92.12 83 SER A C 1
ATOM 677 O O . SER A 1 83 ? -2.611 2.648 -19.304 1.00 92.12 83 SER A O 1
ATOM 679 N N . SER A 1 84 ? -3.346 4.070 -20.871 1.00 90.56 84 SER A N 1
ATOM 680 C CA . SER A 1 84 ? -3.693 5.123 -19.90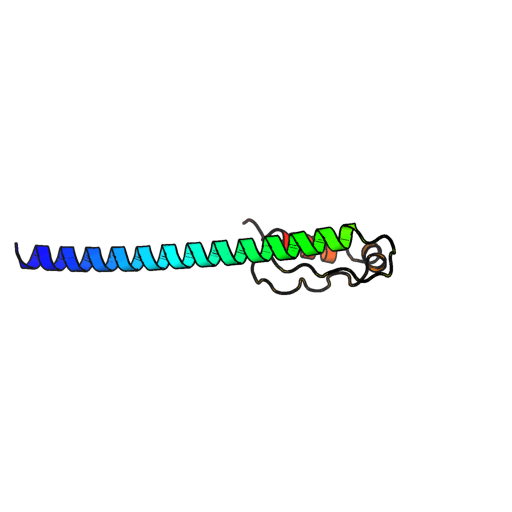5 1.00 90.56 84 SER A CA 1
ATOM 681 C C . SER A 1 84 ? -4.699 4.637 -18.855 1.00 90.56 84 SER A C 1
ATOM 683 O O . SER A 1 84 ? -4.628 5.042 -17.703 1.00 90.56 84 SER A O 1
ATOM 685 N N . ALA A 1 85 ? -5.598 3.716 -19.221 1.00 88.75 85 ALA A N 1
ATOM 686 C CA . ALA A 1 85 ? -6.537 3.106 -18.284 1.00 88.75 85 ALA A CA 1
ATOM 687 C C . ALA A 1 85 ? -5.832 2.254 -17.213 1.00 88.75 85 ALA A C 1
ATOM 689 O O . ALA A 1 85 ? -6.221 2.302 -16.048 1.00 88.75 85 ALA A O 1
ATOM 690 N N . ALA A 1 86 ? -4.789 1.504 -17.584 1.00 87.75 86 ALA A N 1
ATOM 691 C CA . ALA A 1 86 ? -3.983 0.739 -16.633 1.00 87.75 86 ALA A CA 1
ATOM 692 C C . ALA A 1 86 ? -3.193 1.669 -15.701 1.00 87.75 86 ALA A C 1
ATOM 694 O O . ALA A 1 86 ? -3.211 1.477 -14.488 1.00 87.75 86 ALA A O 1
ATOM 695 N N . VAL A 1 87 ? -2.580 2.725 -16.247 1.00 88.38 87 VAL A N 1
ATOM 696 C CA . VAL A 1 87 ? -1.859 3.734 -15.451 1.00 88.38 87 VAL A CA 1
ATOM 697 C C . VAL A 1 87 ? -2.787 4.419 -14.445 1.00 88.38 87 VAL A C 1
ATOM 699 O O . VAL A 1 87 ? -2.476 4.454 -13.256 1.00 88.38 87 VAL A O 1
ATOM 702 N N . ASN A 1 88 ? -3.963 4.871 -14.889 1.00 88.69 88 ASN A N 1
ATOM 703 C CA . ASN A 1 88 ? -4.952 5.508 -14.018 1.00 88.69 88 ASN A CA 1
ATOM 704 C C . ASN A 1 88 ? -5.444 4.558 -12.917 1.00 88.69 88 ASN A C 1
ATOM 706 O O . ASN A 1 88 ? -5.572 4.966 -11.766 1.00 88.69 88 ASN A O 1
ATOM 710 N N . ARG A 1 89 ? -5.689 3.281 -13.244 1.00 86.69 89 ARG A N 1
ATOM 711 C CA . ARG A 1 89 ? -6.100 2.274 -12.256 1.00 86.69 89 ARG A CA 1
ATOM 712 C C . ARG A 1 89 ? -5.039 2.102 -11.169 1.00 86.69 89 ARG A C 1
ATOM 714 O O . ARG A 1 89 ? -5.378 2.148 -9.992 1.00 86.69 89 ARG A O 1
ATOM 721 N N . MET A 1 90 ? -3.768 1.963 -11.547 1.00 87.62 90 MET A N 1
ATOM 722 C CA . MET A 1 90 ? -2.671 1.863 -10.578 1.00 87.62 90 MET A CA 1
ATOM 723 C C . MET A 1 90 ? -2.574 3.108 -9.692 1.00 87.62 90 MET A C 1
ATOM 725 O O . MET A 1 90 ? -2.339 2.999 -8.489 1.00 87.62 90 MET A O 1
ATOM 729 N N . GLU A 1 91 ? -2.771 4.295 -10.267 1.00 85.38 91 GLU A N 1
ATOM 730 C CA . GLU A 1 91 ? -2.755 5.544 -9.508 1.00 85.38 91 GLU A CA 1
ATOM 731 C C . GLU A 1 91 ? -3.896 5.608 -8.481 1.00 85.38 91 GLU A C 1
ATOM 733 O O . GLU A 1 91 ? -3.666 6.005 -7.337 1.00 85.38 91 GLU A O 1
ATOM 738 N N . MET A 1 92 ? -5.099 5.158 -8.852 1.00 87.25 92 MET A N 1
ATOM 739 C CA . MET A 1 92 ? -6.254 5.099 -7.950 1.00 87.25 92 MET A CA 1
ATOM 740 C C . MET A 1 92 ? -6.043 4.121 -6.786 1.00 87.25 92 MET A C 1
ATOM 742 O O . MET A 1 92 ? -6.264 4.494 -5.634 1.00 87.25 92 MET A O 1
ATOM 746 N N . LEU A 1 93 ? -5.579 2.898 -7.066 1.00 85.25 93 LEU A N 1
ATOM 747 C CA . LEU A 1 93 ? -5.381 1.856 -6.043 1.00 85.25 93 LEU A CA 1
ATOM 748 C C . LEU A 1 93 ? -4.285 2.242 -5.036 1.00 85.25 93 LEU A C 1
ATOM 750 O O . LEU A 1 93 ? -4.376 1.947 -3.848 1.00 85.25 93 LEU A O 1
ATOM 7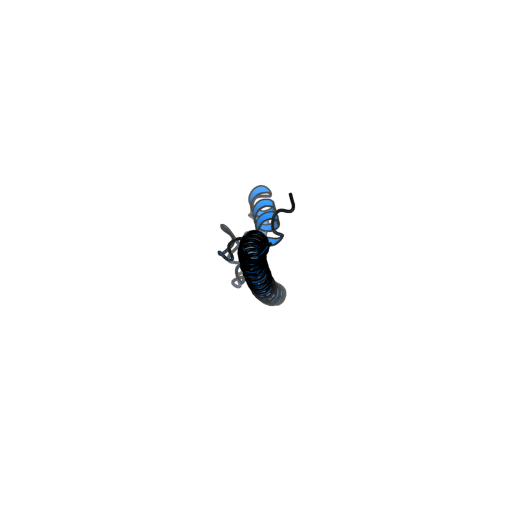54 N N . ASN A 1 94 ? -3.269 2.975 -5.488 1.00 81.06 94 ASN A N 1
ATOM 755 C CA . ASN A 1 94 ? -2.154 3.409 -4.649 1.00 81.06 94 ASN A CA 1
ATOM 756 C C . ASN A 1 94 ? -2.467 4.642 -3.780 1.00 81.06 94 ASN A C 1
ATOM 758 O O . ASN A 1 94 ? -1.845 4.840 -2.736 1.00 81.06 94 ASN A O 1
ATOM 762 N N . LYS A 1 95 ? -3.390 5.509 -4.219 1.00 79.75 95 LYS A N 1
ATOM 763 C CA . LYS A 1 95 ? -3.795 6.707 -3.461 1.00 79.75 95 LYS A CA 1
ATOM 764 C C . LYS A 1 95 ? -4.840 6.406 -2.385 1.00 79.75 95 LYS A C 1
ATOM 766 O O . LYS A 1 95 ? -4.972 7.205 -1.463 1.00 79.75 95 LYS A O 1
ATOM 771 N N . GLY A 1 96 ? -5.539 5.274 -2.500 1.00 67.50 96 GLY A N 1
ATOM 772 C CA . GLY A 1 96 ? -6.787 5.034 -1.784 1.00 67.50 96 GLY A CA 1
ATOM 773 C C . GLY A 1 96 ? -7.842 5.992 -2.326 1.00 67.50 96 GLY A C 1
ATOM 774 O O . GLY A 1 96 ? -7.703 7.206 -2.200 1.00 67.50 96 GLY A O 1
ATOM 775 N N . VAL A 1 97 ? -8.870 5.477 -2.998 1.00 53.31 97 VAL A N 1
ATOM 776 C CA . VAL A 1 97 ? -9.939 6.324 -3.544 1.00 53.31 97 VAL A CA 1
ATOM 777 C C . VAL A 1 97 ? -10.528 7.174 -2.408 1.00 53.31 97 VAL A C 1
ATOM 779 O O . VAL A 1 97 ? -11.090 6.636 -1.457 1.00 53.31 97 VAL A O 1
ATOM 782 N N . GLN A 1 98 ? -10.332 8.495 -2.487 1.00 51.41 98 GLN A N 1
ATOM 783 C CA . GLN A 1 98 ? -11.105 9.475 -1.729 1.00 51.41 98 GLN A CA 1
ATOM 784 C C . GLN A 1 98 ? -12.435 9.637 -2.467 1.00 51.41 98 GLN A C 1
ATOM 786 O O . GLN A 1 98 ? -12.465 10.250 -3.535 1.00 51.41 98 GLN A O 1
ATOM 791 N N . GLU A 1 99 ? -13.494 9.031 -1.933 1.00 41.09 99 GLU A N 1
ATOM 792 C CA . GLU A 1 99 ? -14.867 9.510 -2.141 1.00 41.09 99 GLU A CA 1
ATOM 793 C C . GLU A 1 99 ? -15.190 10.586 -1.099 1.00 41.09 99 GLU A C 1
ATOM 795 O O . GLU A 1 99 ? -14.804 10.398 0.081 1.00 41.09 99 GLU A O 1
#

Solvent-accessible surface area (backbone atoms only — not comparable to full-atom values): 5608 Å² total; per-residue (Å²): 109,72,70,60,52,53,51,50,52,53,52,52,51,52,53,49,55,52,49,50,53,52,49,52,51,53,50,52,54,50,52,53,44,51,51,40,53,50,52,38,49,52,22,51,54,56,43,68,70,56,87,53,46,82,46,74,40,57,73,46,42,21,47,85,77,64,43,71,43,78,88,59,57,59,23,61,66,46,55,88,74,55,52,70,68,58,54,51,50,53,54,42,40,56,66,41,80,84,127

Organism: NCBI:txid87229

pLDDT: mean 90.06, std 8.9, range [41.09, 96.81]

Mean predicted aligned error: 6.45 Å

Nearest PDB structures (foldseek):
  9ja5-assembly1_A  TM=6.371E-01  e=4.400E+00  Schizosaccharomyces pombe 972h-

Radius of gyration: 22.6 Å; Cα contacts (8 Å, |Δi|>4): 77; chains: 1; bounding box: 53×16×66 Å

Secondary structure (DSSP, 8-state):
-HHHHHHHHHHHHHHHHHHHHHHHHHHHHHHHHHHHHHHHHHHHHHHHT--STTSBPPPPB-TTT-PBPTT--SBGGGGGGS-HHHHHHHHHHHH----